Protein AF-A0A5E4GPK4-F1 (afdb_monomer)

Foldseek 3Di:
DVPDDPLDLVVLVVCVVVVHDPVQHFDPPDPDRDGDDDPPDDDLVRLLVVLVVLLPDDDDPPQDDNQVVQGDSVVSDGHDDDPSNVVCCCVPVVND

Organism: Prunus dulcis (NCBI:txid3755)

pLDDT: mean 84.12, std 9.74, range [55.88, 95.44]

Structure (mmCIF, N/CA/C/O backbone):
data_AF-A0A5E4GPK4-F1
#
_entry.id   AF-A0A5E4GPK4-F1
#
loop_
_atom_site.group_PDB
_atom_site.id
_atom_site.type_symbol
_atom_site.label_atom_id
_atom_site.label_alt_id
_atom_site.label_comp_id
_atom_site.label_asym_id
_atom_site.label_entity_id
_atom_site.label_seq_id
_atom_site.pdbx_PDB_ins_code
_atom_site.Cartn_x
_atom_site.Cartn_y
_atom_site.Cartn_z
_atom_site.occupancy
_atom_site.B_iso_or_equiv
_atom_site.auth_seq_id
_atom_site.auth_comp_id
_atom_site.auth_asym_id
_atom_site.auth_atom_id
_atom_site.pdbx_PDB_model_num
ATOM 1 N N . ILE A 1 1 ? 9.855 3.164 0.831 1.00 55.88 1 ILE A N 1
ATOM 2 C CA . ILE A 1 1 ? 10.877 4.189 1.147 1.00 55.88 1 ILE A CA 1
ATOM 3 C C . ILE A 1 1 ? 11.034 5.018 -0.108 1.00 55.88 1 ILE A C 1
ATOM 5 O O . ILE A 1 1 ? 11.237 4.433 -1.168 1.00 55.88 1 ILE A O 1
ATOM 9 N N . GLU A 1 2 ? 10.841 6.327 -0.007 1.00 60.88 2 GLU A N 1
ATOM 10 C CA . GLU A 1 2 ? 10.982 7.226 -1.152 1.00 60.88 2 GLU A CA 1
ATOM 11 C C . GLU A 1 2 ? 12.371 7.041 -1.784 1.00 60.88 2 GLU A C 1
ATOM 13 O O . GLU A 1 2 ? 13.368 6.889 -1.079 1.00 60.88 2 GLU A O 1
ATOM 18 N N . GLY A 1 3 ? 12.421 6.875 -3.106 1.00 71.50 3 GLY A N 1
ATOM 19 C CA . GLY A 1 3 ? 13.661 6.590 -3.836 1.00 71.50 3 GLY A CA 1
ATOM 20 C C . GLY A 1 3 ? 14.188 5.144 -3.781 1.00 71.50 3 GLY A C 1
ATOM 21 O O . GLY A 1 3 ? 15.047 4.801 -4.588 1.00 71.50 3 GLY A O 1
ATOM 22 N N . LYS A 1 4 ? 13.672 4.249 -2.921 1.00 76.81 4 LYS A N 1
ATOM 23 C CA . LYS A 1 4 ? 14.063 2.821 -2.923 1.00 76.81 4 LYS A CA 1
ATOM 24 C C . LYS A 1 4 ? 12.973 1.958 -3.552 1.00 76.81 4 LYS A C 1
ATOM 26 O O . LYS A 1 4 ? 12.033 1.538 -2.877 1.00 76.81 4 LYS A O 1
ATOM 31 N N . THR A 1 5 ? 13.139 1.654 -4.835 1.00 79.12 5 THR A N 1
ATOM 32 C CA . THR A 1 5 ? 12.312 0.689 -5.569 1.00 79.12 5 THR A CA 1
ATOM 33 C C . THR A 1 5 ? 13.177 -0.429 -6.148 1.00 79.12 5 THR A C 1
ATOM 35 O O . THR A 1 5 ? 14.284 -0.182 -6.622 1.00 79.12 5 THR A O 1
ATOM 38 N N . LYS A 1 6 ? 12.682 -1.671 -6.092 1.00 82.81 6 LYS A N 1
ATOM 39 C CA . LYS A 1 6 ? 13.283 -2.811 -6.806 1.00 82.81 6 LYS A CA 1
ATOM 40 C C . LYS A 1 6 ? 12.839 -2.872 -8.267 1.00 82.81 6 LYS A C 1
ATOM 42 O O . LYS A 1 6 ? 13.471 -3.555 -9.064 1.00 82.81 6 LYS A O 1
ATOM 47 N N . ASP A 1 7 ? 11.802 -2.119 -8.621 1.00 82.94 7 ASP A N 1
ATOM 48 C CA . ASP A 1 7 ? 11.383 -1.937 -10.001 1.00 82.94 7 ASP A CA 1
ATOM 49 C C . ASP A 1 7 ? 12.240 -0.844 -10.650 1.00 82.94 7 ASP A C 1
ATOM 51 O O . ASP A 1 7 ? 11.927 0.342 -10.561 1.00 8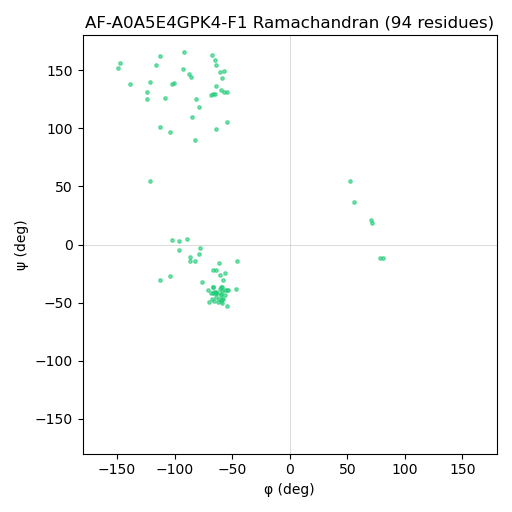2.94 7 ASP A O 1
ATOM 55 N N . THR A 1 8 ? 13.366 -1.232 -11.244 1.00 86.69 8 THR A N 1
ATOM 56 C CA . THR A 1 8 ? 14.304 -0.333 -11.939 1.00 86.69 8 THR A CA 1
ATOM 57 C C . THR A 1 8 ? 14.317 -0.630 -13.437 1.00 86.69 8 THR A C 1
ATOM 59 O O . THR A 1 8 ? 13.913 -1.711 -13.855 1.00 86.69 8 THR A O 1
ATOM 62 N N . ILE A 1 9 ? 14.819 0.300 -14.260 1.00 85.69 9 ILE A N 1
ATOM 63 C CA . ILE A 1 9 ? 14.957 0.074 -15.714 1.00 85.69 9 ILE A CA 1
ATOM 64 C C . ILE A 1 9 ? 15.802 -1.177 -15.990 1.00 85.69 9 ILE A C 1
ATOM 66 O O . ILE A 1 9 ? 15.412 -2.011 -16.797 1.00 85.69 9 ILE A O 1
ATOM 70 N N . LYS A 1 10 ? 16.918 -1.350 -15.267 1.00 88.56 10 LYS A N 1
ATOM 71 C CA . LYS A 1 10 ? 17.773 -2.542 -15.385 1.00 88.56 10 LYS A CA 1
ATOM 72 C C . LYS A 1 10 ? 17.000 -3.824 -15.070 1.00 88.56 10 LYS A C 1
ATOM 74 O O . LYS A 1 10 ? 17.008 -4.736 -15.881 1.00 88.56 10 LYS A O 1
ATOM 79 N N . ALA A 1 11 ? 16.239 -3.840 -13.972 1.00 89.69 11 ALA A N 1
ATOM 80 C CA . ALA A 1 11 ? 15.412 -4.993 -13.614 1.00 89.69 11 ALA A CA 1
ATOM 81 C C . ALA A 1 11 ? 14.366 -5.334 -14.695 1.00 89.69 11 ALA A C 1
ATOM 83 O O . ALA A 1 11 ? 14.100 -6.505 -14.942 1.00 89.69 11 ALA A O 1
ATOM 84 N N . ARG A 1 12 ? 13.788 -4.328 -15.365 1.00 88.00 12 ARG A N 1
ATOM 85 C CA . ARG A 1 12 ? 12.835 -4.522 -16.472 1.00 88.00 12 ARG A CA 1
ATOM 86 C C . ARG A 1 12 ? 13.510 -5.120 -17.715 1.00 88.00 12 ARG A C 1
ATOM 88 O O . ARG A 1 12 ? 12.947 -6.024 -18.324 1.00 88.00 12 ARG A O 1
ATOM 95 N N . LEU A 1 13 ? 14.717 -4.660 -18.053 1.00 89.19 13 LEU A N 1
ATOM 96 C CA . LEU A 1 13 ? 15.526 -5.222 -19.143 1.00 89.19 13 LEU A CA 1
ATOM 97 C C . LEU A 1 13 ? 15.989 -6.653 -18.838 1.00 89.19 13 LEU A C 1
ATOM 99 O O . LEU A 1 13 ? 16.010 -7.490 -19.735 1.00 89.19 13 LEU A O 1
ATOM 103 N N . ASP A 1 14 ? 16.306 -6.956 -17.579 1.00 92.50 14 ASP A N 1
ATOM 104 C CA . ASP A 1 14 ? 16.647 -8.317 -17.159 1.00 92.50 14 ASP A CA 1
ATOM 105 C C . ASP A 1 14 ? 15.447 -9.266 -17.319 1.00 92.50 14 ASP A C 1
ATOM 107 O O . ASP A 1 14 ? 15.612 -10.365 -17.842 1.00 92.50 14 ASP A O 1
ATOM 111 N N . LEU A 1 15 ? 14.227 -8.836 -16.958 1.00 91.44 15 LEU A N 1
ATOM 112 C CA . LEU A 1 15 ? 13.000 -9.618 -17.197 1.00 91.44 15 LEU A CA 1
ATOM 113 C C . LEU A 1 15 ? 12.782 -9.916 -18.688 1.00 91.44 15 LEU A C 1
ATOM 115 O O . LEU A 1 15 ? 12.379 -11.027 -19.036 1.00 91.44 15 LEU A O 1
ATOM 119 N N . GLU A 1 16 ? 13.066 -8.942 -19.557 1.00 91.50 16 GLU A N 1
ATOM 120 C CA . GLU A 1 16 ? 13.002 -9.104 -21.013 1.00 91.50 16 GLU A CA 1
ATOM 121 C C . GLU A 1 16 ? 14.062 -10.089 -21.516 1.00 91.50 16 GLU A C 1
ATOM 123 O O . GLU A 1 16 ? 13.730 -11.054 -22.202 1.00 91.50 16 GLU A O 1
ATOM 128 N N . ARG A 1 17 ? 15.321 -9.921 -21.093 1.00 93.56 17 ARG A N 1
ATOM 129 C CA . ARG A 1 17 ? 16.430 -10.824 -21.435 1.00 93.56 17 ARG A CA 1
ATOM 130 C C . ARG A 1 17 ? 16.169 -12.263 -20.987 1.00 93.56 17 ARG A C 1
ATOM 132 O O . ARG A 1 17 ? 16.558 -13.199 -21.677 1.00 93.56 17 ARG A O 1
ATOM 139 N N . MET A 1 18 ? 15.530 -12.438 -19.834 1.00 95.44 18 MET A N 1
ATOM 140 C CA . MET A 1 18 ? 15.155 -13.745 -19.295 1.00 95.44 18 MET A CA 1
ATOM 141 C C . MET A 1 18 ? 13.900 -14.338 -19.956 1.00 95.44 18 MET A C 1
ATOM 143 O O . MET A 1 18 ? 13.565 -15.485 -19.678 1.00 95.44 18 MET A O 1
ATOM 147 N N . GLY A 1 19 ? 13.18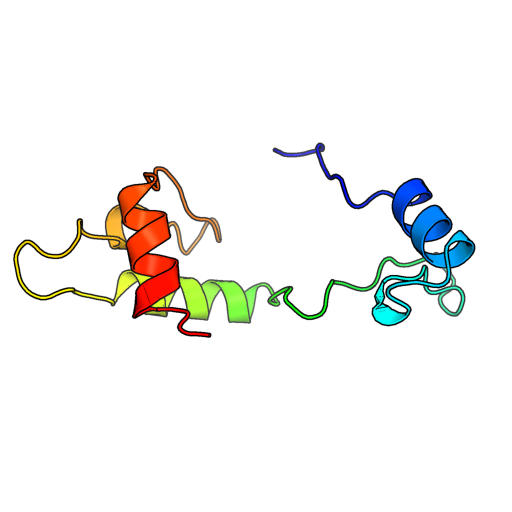2 -13.586 -20.796 1.00 92.75 19 GLY A N 1
ATOM 148 C CA . GLY A 1 19 ? 11.981 -14.072 -21.477 1.00 92.75 19 GLY A CA 1
ATOM 149 C C . GLY A 1 19 ? 10.760 -14.256 -20.565 1.00 92.75 19 GLY A C 1
ATOM 150 O O . GLY A 1 19 ? 9.819 -14.955 -20.939 1.00 92.75 19 GLY A O 1
ATOM 151 N N . ILE A 1 20 ? 10.739 -13.644 -19.375 1.00 92.31 20 ILE A N 1
ATOM 152 C CA . ILE A 1 20 ? 9.685 -13.842 -18.365 1.00 92.31 20 ILE A CA 1
ATOM 153 C C . ILE A 1 20 ? 8.894 -12.559 -18.096 1.00 92.31 20 ILE A C 1
ATOM 155 O O . ILE A 1 20 ? 9.400 -11.451 -18.242 1.00 92.31 20 ILE A O 1
ATOM 159 N N . ARG A 1 21 ? 7.639 -12.707 -17.644 1.00 86.31 21 ARG A N 1
ATOM 160 C CA . ARG A 1 21 ? 6.758 -11.595 -17.225 1.00 86.31 21 ARG A CA 1
ATOM 161 C C . ARG A 1 21 ? 6.630 -10.488 -18.286 1.00 86.31 21 ARG A C 1
ATOM 163 O O . ARG A 1 21 ? 6.827 -9.320 -17.974 1.00 86.31 21 ARG A O 1
ATOM 170 N N . ARG A 1 22 ? 6.236 -10.858 -19.513 1.00 86.56 22 ARG A N 1
ATOM 171 C CA . ARG A 1 22 ? 6.077 -9.943 -20.669 1.00 86.56 22 ARG A CA 1
ATOM 172 C C . ARG A 1 22 ? 5.316 -8.652 -20.366 1.00 86.56 22 ARG A C 1
ATOM 174 O O . ARG A 1 22 ? 5.712 -7.588 -20.815 1.00 86.56 22 ARG A O 1
ATOM 181 N N . VAL A 1 23 ? 4.274 -8.737 -19.538 1.00 83.75 23 VAL A N 1
ATOM 182 C CA . VAL A 1 23 ? 3.467 -7.583 -19.094 1.00 83.75 23 VAL A CA 1
ATOM 183 C C . VAL A 1 23 ? 4.258 -6.531 -18.308 1.00 83.75 23 VAL A C 1
ATOM 185 O O . VAL A 1 23 ? 3.776 -5.425 -18.105 1.00 83.75 23 VAL A O 1
ATOM 188 N N . LEU A 1 24 ? 5.450 -6.878 -17.819 1.00 85.00 24 LEU A N 1
ATOM 189 C CA . LEU A 1 24 ? 6.343 -5.972 -17.112 1.00 85.00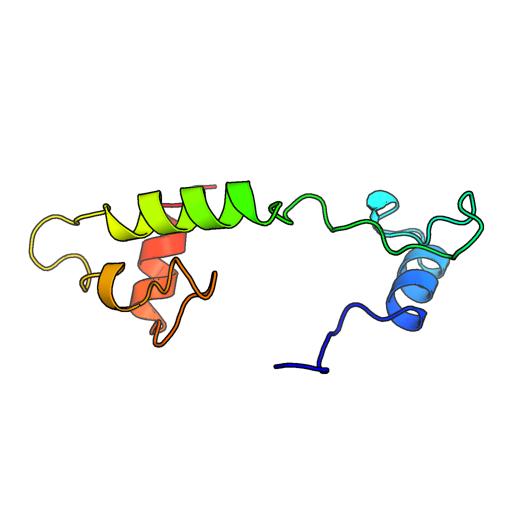 24 LEU A CA 1
ATOM 190 C C . LEU A 1 24 ? 7.492 -5.478 -17.991 1.00 85.00 24 LEU A C 1
ATOM 192 O O . LEU A 1 24 ? 8.353 -4.788 -17.468 1.00 85.00 24 LEU A O 1
ATOM 196 N N . TRP A 1 25 ? 7.570 -5.799 -19.277 1.00 86.81 25 TRP A N 1
ATOM 197 C CA . TRP A 1 25 ? 8.666 -5.301 -20.111 1.00 86.81 25 TRP A CA 1
ATOM 198 C C . TRP A 1 25 ? 8.583 -3.781 -20.309 1.00 86.81 25 TRP A C 1
ATOM 200 O O . TRP A 1 25 ? 7.571 -3.146 -20.007 1.00 86.81 25 TRP A O 1
ATOM 210 N N . MET A 1 26 ? 9.691 -3.171 -20.736 1.00 80.50 26 MET A N 1
ATOM 211 C CA . MET A 1 26 ? 9.707 -1.740 -21.048 1.00 80.50 26 MET A CA 1
ATOM 212 C C . MET A 1 26 ? 8.869 -1.484 -22.300 1.00 80.50 26 MET A C 1
ATOM 214 O O . MET A 1 26 ? 9.107 -2.108 -23.333 1.00 80.50 26 MET A O 1
ATOM 218 N N . ASN A 1 27 ? 7.940 -0.534 -22.223 1.00 76.19 27 ASN A N 1
ATOM 219 C CA . ASN A 1 27 ? 7.183 -0.110 -23.388 1.00 76.19 27 ASN A CA 1
ATOM 220 C C . ASN A 1 27 ? 8.049 0.840 -24.234 1.00 76.19 27 ASN A C 1
ATOM 222 O O . ASN A 1 27 ? 8.504 1.879 -23.739 1.00 76.19 27 ASN A O 1
ATOM 226 N N . ARG A 1 28 ? 8.328 0.439 -25.480 1.00 72.62 28 ARG A N 1
ATOM 227 C CA . ARG A 1 28 ? 9.175 1.176 -26.435 1.00 72.62 28 ARG A CA 1
ATOM 228 C C . ARG A 1 28 ? 8.362 2.043 -27.403 1.00 72.62 28 ARG A C 1
ATOM 230 O O . ARG A 1 28 ? 8.965 2.802 -28.150 1.00 72.62 28 ARG A O 1
ATOM 237 N N . ASP A 1 29 ? 7.032 1.964 -27.349 1.00 66.06 29 ASP A N 1
ATOM 238 C CA . ASP A 1 29 ? 6.127 2.615 -28.306 1.00 66.06 29 ASP A CA 1
ATOM 239 C C . ASP A 1 29 ? 5.777 4.061 -27.922 1.00 66.06 29 ASP A C 1
ATOM 241 O O . ASP A 1 29 ? 5.206 4.799 -28.720 1.00 66.06 29 ASP A O 1
ATOM 245 N N . SER A 1 30 ? 6.117 4.503 -26.707 1.00 58.47 30 SER A N 1
ATOM 246 C CA . SER A 1 30 ? 5.963 5.901 -26.301 1.00 58.47 30 SER A CA 1
ATOM 247 C C . SER A 1 30 ? 7.295 6.644 -26.379 1.00 58.47 30 SER A C 1
ATOM 249 O O . SER A 1 30 ? 8.298 6.136 -25.882 1.00 58.47 30 SER A O 1
ATOM 251 N N . ASP A 1 31 ? 7.279 7.893 -26.868 1.00 57.72 31 ASP A N 1
ATOM 252 C CA . ASP A 1 31 ? 8.418 8.844 -26.953 1.00 57.72 31 ASP A CA 1
ATOM 253 C C . ASP A 1 31 ? 9.276 8.963 -25.676 1.00 57.72 31 ASP A C 1
ATOM 255 O O . ASP A 1 31 ? 10.378 9.511 -25.671 1.00 57.72 31 ASP A O 1
ATOM 259 N N . LYS A 1 32 ? 8.769 8.454 -24.554 1.00 58.06 32 LYS A N 1
ATOM 260 C CA . LYS A 1 32 ? 9.524 8.198 -23.333 1.00 58.06 32 LYS A CA 1
ATOM 261 C C . LYS A 1 32 ? 9.349 6.731 -22.983 1.00 58.06 32 LYS A C 1
ATOM 263 O O . LYS A 1 32 ? 8.215 6.300 -22.805 1.00 58.06 32 LYS A O 1
ATOM 268 N N . ALA A 1 33 ? 10.444 5.994 -22.811 1.00 59.34 33 ALA A N 1
ATOM 269 C CA . ALA A 1 33 ? 10.403 4.621 -22.320 1.00 59.34 33 ALA A CA 1
ATOM 270 C C . ALA A 1 33 ? 9.643 4.581 -20.980 1.00 59.34 33 ALA A C 1
ATOM 272 O O . ALA A 1 33 ? 10.132 5.063 -19.950 1.00 59.34 33 ALA A O 1
ATOM 273 N N . ARG A 1 34 ? 8.405 4.079 -21.000 1.00 63.59 34 ARG A N 1
ATOM 274 C CA . ARG A 1 34 ? 7.508 4.080 -19.841 1.00 63.59 34 ARG A CA 1
ATOM 275 C C . ARG A 1 34 ? 7.475 2.694 -19.216 1.00 63.59 34 ARG A C 1
ATOM 277 O O . ARG A 1 34 ? 7.456 1.670 -19.893 1.00 63.59 34 ARG A O 1
ATOM 284 N N . ARG A 1 35 ? 7.510 2.682 -17.882 1.00 68.62 35 ARG A N 1
ATOM 285 C CA . ARG A 1 35 ? 7.264 1.482 -17.086 1.00 68.62 35 ARG A CA 1
ATOM 286 C 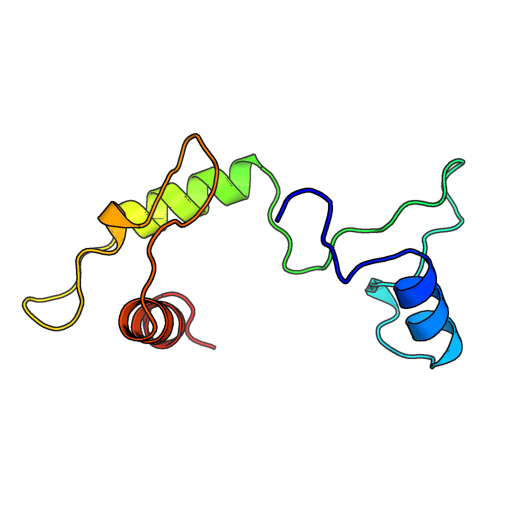C . ARG A 1 35 ? 5.765 1.370 -16.905 1.00 68.62 35 ARG A C 1
ATOM 288 O O . ARG A 1 35 ? 5.193 2.170 -16.164 1.00 68.62 35 ARG A O 1
ATOM 295 N N . ASP A 1 36 ? 5.162 0.385 -17.551 1.00 70.75 36 ASP A N 1
ATOM 296 C CA . ASP A 1 36 ? 3.770 0.074 -17.278 1.00 70.75 36 ASP A CA 1
ATOM 297 C C . ASP A 1 36 ? 3.642 -0.408 -15.830 1.00 70.75 36 ASP A C 1
ATOM 299 O O . ASP A 1 36 ? 4.494 -1.144 -15.296 1.00 70.75 36 ASP A O 1
ATOM 303 N N . LEU A 1 37 ? 2.605 0.100 -15.165 1.00 71.19 37 LEU A N 1
ATOM 304 C CA . LEU A 1 37 ? 2.272 -0.293 -13.806 1.00 71.19 37 LEU A CA 1
ATOM 305 C C . LEU A 1 37 ? 2.017 -1.801 -13.777 1.00 71.19 37 LEU A C 1
ATOM 307 O O . LEU A 1 37 ? 1.451 -2.369 -14.709 1.00 71.19 37 LEU A O 1
ATOM 311 N N . ALA A 1 38 ? 2.433 -2.459 -12.696 1.00 74.44 38 ALA A N 1
ATOM 312 C CA . ALA A 1 38 ? 2.113 -3.869 -12.526 1.00 74.44 38 ALA A CA 1
ATOM 313 C C . ALA A 1 38 ? 0.588 -4.050 -12.485 1.00 74.44 38 ALA A C 1
ATOM 315 O O . ALA A 1 38 ? -0.106 -3.183 -11.959 1.00 74.44 38 ALA A O 1
ATOM 316 N N . PHE A 1 39 ? 0.078 -5.185 -12.964 1.00 75.31 39 PHE A N 1
ATOM 317 C CA . PHE A 1 39 ? -1.366 -5.463 -13.038 1.00 75.31 39 PHE A CA 1
ATOM 31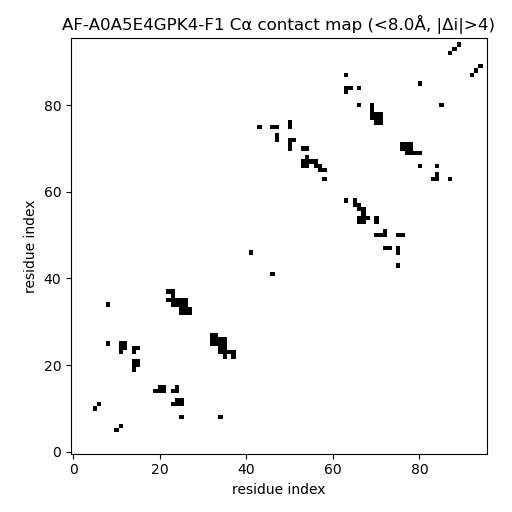8 C C . PHE A 1 39 ? -2.103 -5.353 -11.689 1.00 75.31 39 PHE A C 1
ATOM 320 O O . PHE A 1 39 ? -3.297 -5.091 -11.659 1.00 75.31 39 PHE A O 1
ATOM 327 N N . PHE A 1 40 ? -1.394 -5.521 -10.569 1.00 78.81 40 PHE A N 1
ATOM 328 C CA . PHE A 1 40 ? -1.919 -5.365 -9.207 1.00 78.81 40 PHE A CA 1
ATOM 329 C C . PHE A 1 40 ? -1.805 -3.927 -8.659 1.00 78.81 40 PHE A C 1
ATOM 331 O O . PHE A 1 40 ? -2.072 -3.679 -7.484 1.00 78.81 40 PHE A O 1
ATOM 338 N N . SER A 1 41 ? -1.357 -2.968 -9.472 1.00 83.38 41 SER A N 1
ATOM 339 C CA . SER A 1 41 ? -1.235 -1.566 -9.068 1.00 83.38 41 SER A CA 1
ATOM 340 C C . SER A 1 41 ? -2.588 -0.873 -9.173 1.00 83.38 41 SER A C 1
ATOM 342 O O . SER A 1 41 ? -3.197 -0.839 -10.237 1.00 83.38 41 SER A O 1
ATOM 344 N N . MET A 1 42 ? -3.030 -0.263 -8.079 1.00 86.94 42 MET A N 1
ATOM 345 C CA . MET A 1 42 ? -4.263 0.524 -8.046 1.00 86.94 42 MET A CA 1
ATOM 346 C C . MET A 1 42 ? -4.010 1.964 -8.496 1.00 86.94 42 MET A C 1
ATOM 348 O O . MET A 1 42 ? -2.978 2.557 -8.157 1.00 86.94 42 MET A O 1
ATOM 352 N N . LYS A 1 43 ? -4.977 2.564 -9.202 1.00 88.25 43 LYS A N 1
ATOM 353 C CA . LYS A 1 43 ? -4.968 4.011 -9.455 1.00 88.25 43 LYS A CA 1
ATOM 354 C C . LYS A 1 43 ? -5.132 4.767 -8.129 1.00 88.25 43 LYS A C 1
ATOM 356 O O . LYS A 1 43 ? -5.651 4.205 -7.165 1.00 88.25 43 LYS A O 1
ATOM 361 N N . PRO A 1 44 ? -4.738 6.050 -8.050 1.00 88.31 44 PRO A N 1
ATOM 362 C CA . PRO A 1 44 ? -4.848 6.820 -6.810 1.00 88.31 44 PRO A CA 1
ATOM 363 C C . PRO A 1 44 ? -6.259 6.839 -6.202 1.00 88.31 44 PRO A C 1
ATOM 365 O O . PRO A 1 44 ? -6.389 6.723 -4.986 1.00 88.31 44 PRO A O 1
ATOM 368 N N . ASN A 1 45 ? -7.304 6.935 -7.032 1.00 90.50 45 ASN A N 1
ATOM 369 C CA . ASN A 1 45 ? -8.693 6.908 -6.563 1.00 90.50 45 ASN A CA 1
ATOM 370 C C . ASN A 1 45 ? -9.096 5.516 -6.064 1.00 90.50 45 ASN A C 1
ATOM 372 O O . ASN A 1 45 ? -9.553 5.403 -4.931 1.00 90.50 45 ASN A O 1
ATOM 376 N N . ASP A 1 46 ? -8.832 4.465 -6.844 1.00 91.12 46 ASP A N 1
ATOM 377 C CA . ASP A 1 46 ? -9.110 3.074 -6.450 1.00 91.12 46 ASP A CA 1
ATOM 378 C C . ASP A 1 46 ? -8.413 2.725 -5.129 1.00 91.12 46 ASP A C 1
ATOM 380 O O . ASP A 1 46 ? -8.988 2.091 -4.249 1.00 91.12 46 ASP A O 1
ATOM 384 N N . LYS A 1 47 ? -7.184 3.220 -4.945 1.00 91.56 47 LYS A N 1
ATOM 385 C CA . LYS A 1 47 ? -6.424 3.062 -3.706 1.00 91.56 47 LYS A CA 1
ATOM 386 C C . LYS A 1 47 ? -7.106 3.744 -2.519 1.00 91.56 47 LYS A C 1
ATOM 388 O O . LYS A 1 47 ? -7.123 3.175 -1.431 1.00 91.56 47 LYS A O 1
ATOM 393 N N . LYS A 1 48 ? -7.648 4.954 -2.694 1.00 92.69 48 LYS A N 1
ATOM 394 C CA . LYS A 1 48 ? -8.389 5.651 -1.629 1.00 92.69 48 LYS A CA 1
ATOM 395 C C . LYS A 1 48 ? -9.655 4.891 -1.252 1.00 92.69 48 LYS A C 1
ATOM 397 O O . LYS A 1 48 ? -9.891 4.694 -0.066 1.00 92.69 48 LYS A O 1
ATOM 402 N N . GLU A 1 49 ? -10.422 4.433 -2.236 1.00 93.81 49 GLU A N 1
ATOM 403 C CA . GLU A 1 49 ? -11.640 3.652 -1.990 1.00 93.81 49 GLU A CA 1
ATOM 404 C C . GLU A 1 49 ? -11.330 2.319 -1.305 1.00 93.81 49 GLU A C 1
ATOM 406 O O . GLU A 1 49 ? -11.975 1.962 -0.320 1.00 93.81 49 GLU A O 1
ATOM 411 N N . PHE A 1 50 ? -10.261 1.639 -1.723 1.00 92.56 50 PHE A N 1
ATOM 412 C CA . PHE A 1 50 ? -9.779 0.439 -1.047 1.00 92.56 50 PHE A CA 1
ATOM 413 C C . PHE A 1 50 ? -9.430 0.704 0.423 1.00 92.56 50 PHE A C 1
ATOM 415 O O . PHE A 1 50 ? -9.854 -0.035 1.308 1.00 92.56 50 PHE A O 1
ATOM 422 N N . LEU A 1 51 ? -8.697 1.780 0.718 1.00 93.44 51 LEU A N 1
ATOM 423 C CA . LEU A 1 51 ? -8.347 2.125 2.097 1.00 93.44 51 LEU A CA 1
ATOM 424 C C . LEU A 1 51 ? -9.572 2.522 2.929 1.00 93.44 51 LEU A C 1
ATOM 426 O O . LEU A 1 51 ? -9.645 2.139 4.096 1.00 93.44 51 LEU A O 1
ATOM 430 N N . LYS A 1 52 ? -10.556 3.221 2.348 1.00 94.25 52 LYS A N 1
ATOM 431 C CA . LYS A 1 52 ? -11.838 3.497 3.017 1.00 94.25 52 LYS A CA 1
ATOM 432 C C . LYS A 1 52 ? -12.557 2.201 3.376 1.00 94.25 52 LYS A C 1
ATOM 434 O O . LYS A 1 52 ? -12.938 2.033 4.533 1.00 94.25 52 LYS A O 1
ATOM 439 N N . PHE A 1 53 ? -12.668 1.268 2.430 1.00 93.44 53 PHE A N 1
ATOM 440 C CA . PHE A 1 53 ? -13.238 -0.053 2.683 1.00 93.44 53 PHE A CA 1
ATOM 441 C C . PHE A 1 53 ? -12.521 -0.745 3.847 1.00 93.44 53 PHE A C 1
ATOM 443 O O . PHE A 1 53 ? -13.163 -1.097 4.832 1.00 93.44 53 PHE A O 1
ATOM 450 N N . VAL A 1 54 ? -11.190 -0.842 3.803 1.00 91.81 54 VAL A N 1
ATOM 451 C CA . VAL A 1 54 ? -10.411 -1.488 4.870 1.00 91.81 54 VAL A CA 1
ATOM 452 C C . VAL A 1 54 ? -10.602 -0.794 6.221 1.00 91.81 54 VAL A C 1
ATOM 454 O O . VAL A 1 54 ? -10.717 -1.467 7.240 1.00 91.81 54 VAL A O 1
ATOM 457 N N . SER A 1 55 ? -10.687 0.539 6.249 1.00 91.38 55 SER A N 1
ATOM 458 C CA . SER A 1 55 ? -10.942 1.292 7.485 1.00 91.38 55 SER A CA 1
ATOM 459 C C . SER A 1 55 ? -12.335 1.050 8.080 1.00 91.38 55 SER A C 1
ATOM 461 O O . SER A 1 55 ? -12.535 1.252 9.274 1.00 91.38 55 SER A O 1
ATOM 463 N N . SER A 1 56 ? -13.291 0.601 7.262 1.00 91.56 56 SER A N 1
ATOM 464 C CA . SER A 1 56 ? -14.654 0.282 7.695 1.00 91.56 56 SER A CA 1
ATOM 465 C C . SER A 1 56 ? -14.810 -1.149 8.223 1.00 91.56 56 SER A C 1
ATOM 467 O O . SER A 1 56 ? -15.806 -1.456 8.879 1.00 91.56 56 SER A O 1
ATOM 469 N N . VAL A 1 57 ? -13.825 -2.021 7.973 1.00 89.88 57 VAL A N 1
ATOM 470 C CA . VAL A 1 57 ? -13.848 -3.418 8.417 1.00 89.88 57 VAL A CA 1
ATOM 471 C C . VAL A 1 57 ? -13.779 -3.493 9.939 1.00 89.88 57 VAL A C 1
ATOM 473 O O . VAL A 1 57 ? -12.876 -2.945 10.573 1.00 89.88 57 VAL A O 1
ATOM 476 N N . LYS A 1 58 ? -14.702 -4.262 10.522 1.00 87.25 58 LYS A N 1
ATOM 477 C CA . 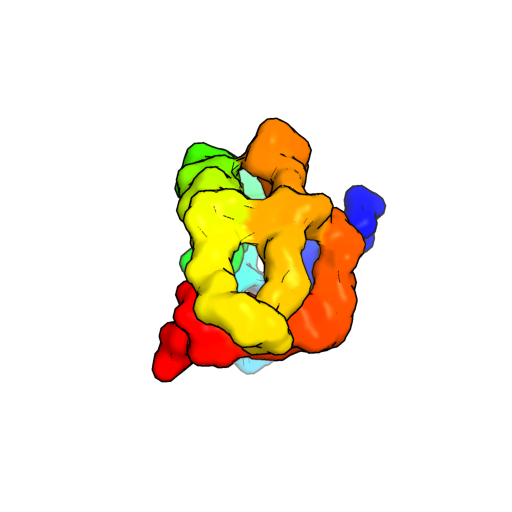LYS A 1 58 ? -14.693 -4.648 11.934 1.00 87.25 58 LYS A CA 1
ATOM 478 C C . LYS A 1 58 ? -14.740 -6.167 12.035 1.00 87.25 58 LYS A C 1
ATOM 480 O O . LYS A 1 58 ? -15.572 -6.799 11.389 1.00 87.25 58 LYS A O 1
ATOM 485 N N . PHE A 1 59 ? -13.853 -6.740 12.840 1.00 84.81 59 PHE A N 1
ATOM 486 C CA . PHE A 1 59 ? -13.860 -8.172 13.129 1.00 84.81 59 PHE A CA 1
ATOM 487 C C . PHE A 1 59 ? -14.676 -8.466 14.397 1.00 84.81 59 PHE A C 1
ATOM 489 O O . PHE A 1 59 ? -14.737 -7.603 15.275 1.00 84.81 59 PHE A O 1
ATOM 496 N N . PRO A 1 60 ? -15.284 -9.664 14.509 1.00 83.56 60 PRO A N 1
ATOM 497 C CA . PRO A 1 60 ? -15.880 -10.137 15.756 1.00 83.56 60 PRO A CA 1
ATOM 498 C C . PRO A 1 60 ? -14.853 -10.155 16.895 1.00 83.56 60 PRO A C 1
ATOM 500 O O . PRO A 1 60 ? -13.654 -10.337 16.656 1.00 83.56 60 PRO A O 1
ATOM 503 N N . ASP A 1 61 ? -15.332 -9.939 18.119 1.00 77.38 61 ASP A N 1
ATOM 504 C CA . ASP A 1 61 ? -14.499 -9.511 19.243 1.00 77.38 61 ASP A CA 1
ATOM 505 C C . ASP A 1 61 ? -13.329 -10.469 19.543 1.00 77.38 61 ASP A C 1
ATOM 507 O O . ASP A 1 61 ? -13.491 -11.688 19.604 1.00 77.38 61 ASP A O 1
ATOM 511 N N . GLY A 1 62 ? -12.128 -9.899 19.693 1.00 75.19 62 GLY A N 1
ATOM 512 C CA . GLY A 1 62 ? -10.878 -10.612 19.992 1.00 75.19 62 GLY A CA 1
ATOM 513 C C . GLY A 1 62 ? -10.155 -11.276 18.810 1.00 75.19 62 GLY A C 1
ATOM 514 O O . GLY A 1 62 ? -8.995 -11.653 18.963 1.00 75.19 62 GLY A O 1
ATOM 515 N N . TYR A 1 63 ? -10.773 -11.390 17.626 1.00 83.69 63 TYR A N 1
ATOM 516 C CA . TYR A 1 63 ? -10.139 -12.068 16.484 1.00 83.69 63 TYR A CA 1
ATOM 517 C C . TYR A 1 63 ? -8.967 -11.276 15.884 1.00 83.69 63 TYR A C 1
ATOM 519 O O . TYR A 1 63 ? -7.950 -11.846 15.490 1.00 83.69 63 TYR A O 1
ATOM 527 N N . ALA A 1 64 ? -9.106 -9.952 15.794 1.00 85.00 64 ALA A N 1
ATOM 528 C CA . ALA A 1 64 ? -8.076 -9.088 15.239 1.00 85.00 64 ALA A CA 1
ATOM 529 C C . ALA A 1 64 ? -8.082 -7.701 15.874 1.00 85.00 64 ALA A C 1
ATOM 531 O O . ALA A 1 64 ? -9.116 -7.197 16.311 1.00 85.00 64 ALA A O 1
ATOM 532 N N . SER A 1 65 ? -6.909 -7.067 15.886 1.00 84.12 65 SER A N 1
ATOM 533 C CA . SER A 1 65 ? -6.795 -5.659 16.259 1.00 84.12 65 SER A CA 1
ATOM 534 C C . SER A 1 65 ? -7.541 -4.776 15.255 1.00 84.12 65 SER A C 1
ATOM 536 O O . SER A 1 65 ? -7.718 -5.135 14.091 1.00 84.12 65 SER A O 1
ATOM 538 N N . ASN A 1 66 ? -7.968 -3.592 15.698 1.00 87.00 66 ASN A N 1
ATOM 539 C CA . ASN A 1 66 ? -8.661 -2.637 14.838 1.00 87.00 66 ASN A CA 1
ATOM 540 C C . ASN A 1 66 ? -7.740 -2.132 13.705 1.00 87.00 66 ASN A C 1
ATOM 542 O O . ASN A 1 66 ? -6.950 -1.205 13.912 1.00 87.00 66 ASN A O 1
ATOM 546 N N . ILE A 1 67 ? -7.885 -2.715 12.507 1.00 87.19 67 ILE A N 1
ATOM 547 C CA . ILE A 1 67 ? -7.093 -2.396 11.307 1.00 87.19 67 ILE A CA 1
ATOM 548 C C . ILE A 1 67 ? -7.262 -0.932 10.881 1.00 87.19 67 ILE A C 1
ATOM 550 O O . ILE A 1 67 ? -6.329 -0.357 10.320 1.00 87.19 67 ILE A O 1
ATOM 554 N N . ALA A 1 68 ? -8.386 -0.282 11.205 1.00 88.81 68 ALA A N 1
ATOM 555 C CA . ALA A 1 68 ? -8.610 1.124 10.870 1.00 88.81 68 ALA A CA 1
ATOM 556 C C . ALA A 1 68 ? -7.524 2.047 11.449 1.00 88.81 68 ALA A C 1
ATOM 558 O O . ALA A 1 68 ? -7.156 3.038 10.824 1.00 88.81 68 ALA A O 1
ATOM 559 N N . ARG A 1 69 ? -6.933 1.686 12.600 1.00 90.12 69 ARG A N 1
ATOM 560 C CA . ARG A 1 69 ? -5.813 2.431 13.206 1.00 90.12 69 ARG A CA 1
ATOM 561 C C . ARG A 1 69 ? -4.550 2.423 12.344 1.00 90.12 69 ARG A C 1
ATOM 563 O O . ARG A 1 69 ? -3.687 3.279 12.519 1.00 90.12 69 ARG A O 1
ATOM 570 N N . CYS A 1 70 ? -4.428 1.451 11.448 1.00 90.69 70 CYS A N 1
ATOM 571 C CA . CYS A 1 70 ? -3.279 1.278 10.574 1.00 90.69 70 CYS A CA 1
ATOM 572 C C . CYS A 1 70 ? -3.484 1.898 9.187 1.00 90.69 70 CYS A C 1
ATOM 574 O O . CYS A 1 70 ? -2.608 1.763 8.334 1.00 90.69 70 CYS A O 1
ATOM 576 N N . VAL A 1 71 ? -4.617 2.557 8.931 1.00 91.50 71 VAL A N 1
ATOM 577 C CA . VAL A 1 71 ? -4.973 3.104 7.619 1.00 91.50 71 VAL A CA 1
ATOM 578 C C . VAL A 1 71 ? -4.880 4.627 7.627 1.00 91.50 71 VAL A C 1
ATOM 580 O O . VAL A 1 71 ? -5.533 5.294 8.421 1.00 91.50 71 VAL A O 1
ATOM 583 N N . ASN A 1 72 ? -4.122 5.189 6.685 1.00 91.44 72 ASN A N 1
ATOM 584 C CA . ASN A 1 72 ? -4.161 6.609 6.356 1.00 91.44 72 ASN A CA 1
ATOM 585 C C . ASN A 1 72 ? -4.732 6.777 4.940 1.00 91.44 72 ASN A C 1
ATOM 587 O O . ASN A 1 72 ? -4.021 6.563 3.952 1.00 91.44 72 ASN A O 1
ATOM 591 N N . VAL A 1 73 ? -6.016 7.140 4.853 1.00 90.75 73 VAL A N 1
ATOM 592 C CA . VAL A 1 73 ? -6.742 7.305 3.582 1.00 90.75 73 VAL A CA 1
ATOM 593 C C . VAL A 1 73 ? -6.200 8.493 2.784 1.00 90.75 73 VAL A C 1
ATOM 595 O O . VAL A 1 73 ? -5.900 8.338 1.599 1.00 90.75 73 VAL A O 1
ATOM 598 N N . ASP A 1 74 ? -5.999 9.648 3.423 1.00 87.81 74 ASP A N 1
ATOM 599 C CA . ASP A 1 74 ? -5.524 10.869 2.754 1.00 87.81 74 ASP A CA 1
ATOM 600 C C . ASP A 1 74 ? -4.089 10.723 2.245 1.00 87.81 74 ASP A C 1
ATOM 602 O O . ASP A 1 74 ? -3.772 11.086 1.112 1.00 87.81 74 ASP A O 1
ATOM 606 N N . GLY A 1 75 ? -3.232 10.104 3.058 1.00 87.12 75 GLY A N 1
ATOM 607 C CA . GLY A 1 75 ? -1.862 9.744 2.703 1.00 87.12 75 GLY A CA 1
ATOM 608 C C . GLY A 1 75 ? -1.754 8.499 1.820 1.00 87.12 75 GLY A C 1
ATOM 609 O O . GLY A 1 75 ? -0.643 8.122 1.441 1.00 87.12 75 GLY A O 1
ATOM 610 N N . GLY A 1 76 ? -2.874 7.834 1.518 1.00 88.88 76 GLY A N 1
ATOM 611 C CA . GLY A 1 76 ? -2.939 6.675 0.637 1.00 88.88 76 GLY A CA 1
ATOM 612 C C . GLY A 1 76 ? -2.026 5.523 1.060 1.00 88.88 76 GLY A C 1
ATOM 613 O O . GLY A 1 76 ? -1.409 4.897 0.195 1.00 88.88 76 GLY A O 1
ATOM 614 N N . LYS A 1 77 ? -1.848 5.264 2.360 1.00 89.19 77 LYS A N 1
ATOM 615 C CA . LYS A 1 77 ? -0.884 4.267 2.853 1.00 89.19 77 LYS A CA 1
ATOM 616 C C . LYS A 1 77 ? -1.345 3.576 4.130 1.00 89.19 77 LYS A C 1
ATOM 618 O O . LYS A 1 77 ? -2.095 4.138 4.919 1.00 89.19 77 LYS A O 1
ATOM 623 N N . PHE A 1 78 ? -0.812 2.380 4.350 1.00 89.94 78 PHE A N 1
ATOM 624 C CA . PHE A 1 78 ? -0.860 1.720 5.647 1.00 89.94 78 PHE A CA 1
ATOM 625 C C . PHE A 1 78 ? 0.327 2.152 6.514 1.00 89.94 78 PHE A C 1
ATOM 627 O O . PHE A 1 78 ? 1.428 2.378 6.005 1.00 89.94 78 PHE A O 1
ATOM 634 N N . THR A 1 79 ? 0.120 2.235 7.823 1.00 89.88 79 THR A N 1
ATOM 635 C CA . THR A 1 79 ? 1.153 2.536 8.819 1.00 89.88 79 THR A CA 1
ATOM 636 C C . THR A 1 79 ? 0.972 1.661 10.050 1.00 89.88 79 THR A C 1
ATOM 638 O O . THR A 1 79 ? -0.145 1.494 10.521 1.00 89.88 79 THR A O 1
ATOM 641 N N . GLY A 1 80 ? 2.062 1.128 10.604 1.00 88.50 80 GLY A N 1
ATOM 642 C CA . GLY A 1 80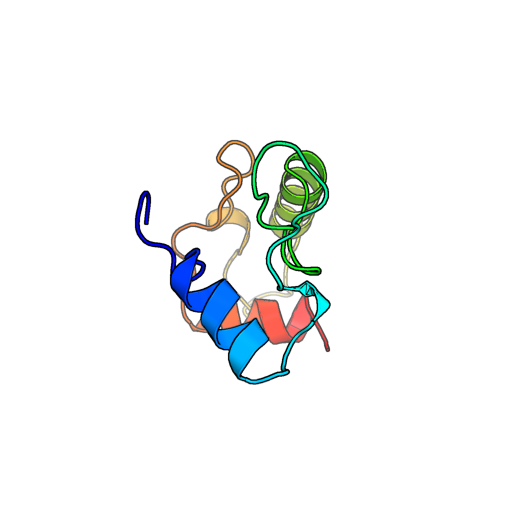 ? 2.012 0.410 11.883 1.00 88.50 80 GLY A CA 1
ATOM 643 C C . GLY A 1 80 ? 1.307 -0.951 11.852 1.00 88.50 80 GLY A C 1
ATOM 644 O O . GLY A 1 80 ? 0.888 -1.413 12.907 1.00 88.50 80 GLY A O 1
ATOM 645 N N . LEU A 1 81 ? 1.176 -1.587 10.681 1.00 89.19 81 LEU A N 1
ATOM 646 C CA . LEU A 1 81 ? 0.721 -2.978 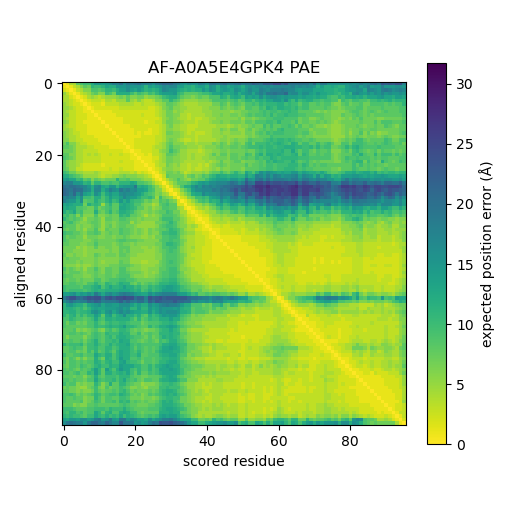10.587 1.00 89.19 81 LEU A CA 1
ATOM 647 C C . LEU A 1 81 ? 1.746 -3.909 11.242 1.00 89.19 81 LEU A C 1
ATOM 649 O O . LEU A 1 81 ? 2.935 -3.856 10.913 1.00 89.19 81 LEU A O 1
ATOM 653 N N . LYS A 1 82 ? 1.286 -4.782 12.138 1.00 90.25 82 LYS A N 1
ATOM 654 C CA . LYS A 1 82 ? 2.093 -5.876 12.687 1.00 90.25 82 LYS A CA 1
ATOM 655 C C . LYS A 1 82 ? 1.901 -7.141 11.856 1.00 90.25 82 LYS A C 1
ATOM 657 O O . LYS A 1 82 ? 0.945 -7.264 11.093 1.00 90.25 82 LYS A O 1
ATOM 662 N N . SER A 1 83 ? 2.781 -8.124 12.048 1.00 91.31 83 SER A N 1
ATOM 663 C CA . SER A 1 83 ? 2.706 -9.414 11.346 1.00 91.31 83 SER A CA 1
ATOM 664 C C . SER A 1 83 ? 1.337 -10.087 11.493 1.00 91.31 83 SER A C 1
ATOM 666 O O . SER A 1 83 ? 0.819 -10.628 10.521 1.00 91.31 83 SER A O 1
ATOM 668 N N . HIS A 1 84 ? 0.730 -9.995 12.681 1.00 89.94 84 HIS A N 1
ATOM 669 C CA . HIS A 1 84 ? -0.621 -10.496 12.940 1.00 89.94 84 HIS A CA 1
ATOM 670 C C . HIS A 1 84 ? -1.680 -9.803 12.067 1.00 89.94 84 HIS A C 1
ATOM 672 O O . HIS A 1 84 ? -2.492 -10.472 11.434 1.00 89.94 84 HIS A O 1
ATOM 678 N N . ASP A 1 85 ? -1.646 -8.471 11.980 1.00 88.00 85 ASP A N 1
ATOM 679 C CA . ASP A 1 85 ? -2.607 -7.697 11.187 1.00 88.00 85 ASP A CA 1
ATOM 680 C C . ASP A 1 85 ? -2.474 -8.027 9.700 1.00 88.00 85 ASP A C 1
ATOM 682 O O . ASP A 1 85 ? -3.475 -8.240 9.023 1.00 88.00 85 ASP A O 1
ATOM 686 N N . CYS A 1 86 ? -1.238 -8.150 9.203 1.00 89.38 86 CYS A N 1
ATOM 687 C CA . CYS A 1 86 ? -0.968 -8.586 7.834 1.00 89.38 86 CYS A CA 1
ATOM 688 C C . CYS A 1 86 ? -1.523 -9.991 7.563 1.00 89.38 86 CYS A C 1
ATOM 690 O O . CYS A 1 86 ? -2.100 -10.224 6.502 1.00 89.38 86 CYS A O 1
ATOM 692 N N . HIS A 1 87 ? -1.357 -10.923 8.507 1.00 89.62 87 HIS A N 1
ATOM 693 C CA . HIS A 1 87 ? -1.870 -12.285 8.376 1.00 89.62 87 HIS A CA 1
ATOM 694 C C . HIS A 1 87 ? -3.399 -12.304 8.282 1.00 89.62 87 HIS A C 1
ATOM 696 O O . HIS A 1 87 ? -3.944 -12.865 7.333 1.00 89.62 87 HIS A O 1
ATOM 702 N N . VAL A 1 88 ? -4.085 -11.615 9.199 1.00 89.31 88 VAL A N 1
ATOM 703 C CA . VAL A 1 88 ? -5.547 -11.477 9.161 1.00 89.31 88 VAL A CA 1
ATOM 704 C C . VAL A 1 88 ? -6.004 -10.805 7.867 1.00 89.31 88 VAL A C 1
ATOM 706 O O . VAL A 1 88 ? -6.958 -11.260 7.239 1.00 89.31 88 VAL A O 1
ATOM 709 N N . PHE A 1 89 ? -5.313 -9.747 7.441 1.00 88.50 89 PHE A N 1
ATOM 710 C CA . PHE A 1 89 ? -5.623 -9.016 6.217 1.00 88.50 89 PHE A CA 1
ATOM 711 C C . PHE A 1 89 ? -5.576 -9.923 4.982 1.00 88.50 89 PHE A C 1
ATOM 713 O O . PHE A 1 89 ? -6.538 -9.977 4.219 1.00 88.50 89 PHE A O 1
ATOM 720 N N . MET A 1 90 ? -4.493 -10.686 4.814 1.00 89.81 90 MET A N 1
ATOM 721 C CA . MET A 1 90 ? -4.350 -11.622 3.695 1.00 89.81 90 MET A CA 1
ATOM 722 C C . MET A 1 90 ? -5.363 -12.767 3.770 1.00 89.81 90 MET A C 1
ATOM 724 O O . MET A 1 90 ? -5.947 -13.125 2.759 1.00 89.81 90 MET A O 1
ATOM 728 N N . GLN A 1 91 ? -5.616 -13.326 4.955 1.00 90.31 91 GLN A N 1
ATOM 729 C CA . GLN A 1 91 ? -6.499 -14.487 5.084 1.00 90.31 91 GLN A CA 1
ATOM 730 C C . GLN A 1 91 ? -7.989 -14.134 4.961 1.00 90.31 91 GLN A C 1
ATOM 732 O O . GLN A 1 91 ? -8.778 -14.962 4.512 1.00 90.31 91 GLN A O 1
ATOM 737 N N . ARG A 1 92 ? -8.400 -12.941 5.409 1.00 89.00 92 ARG A N 1
ATOM 738 C CA . ARG A 1 92 ? -9.824 -12.582 5.539 1.00 89.00 92 ARG A CA 1
ATOM 739 C C . ARG A 1 92 ? -10.299 -11.500 4.587 1.00 89.00 92 ARG A C 1
ATOM 741 O O . ARG A 1 92 ? -11.473 -11.513 4.239 1.00 89.00 92 ARG A O 1
ATOM 748 N N . LEU A 1 93 ? -9.434 -10.562 4.202 1.00 87.62 93 LEU A N 1
ATOM 749 C CA . LEU A 1 93 ? -9.821 -9.428 3.354 1.00 87.62 93 LEU A CA 1
ATOM 750 C C . LEU A 1 93 ? -9.355 -9.574 1.913 1.00 87.62 93 LEU A C 1
ATOM 752 O O . LEU A 1 93 ? -10.009 -9.047 1.019 1.00 87.62 93 LEU A O 1
ATOM 756 N N . LEU A 1 94 ? -8.266 -10.305 1.686 1.00 86.81 94 LEU A N 1
ATOM 757 C CA . LEU A 1 94 ? -7.782 -10.662 0.355 1.00 86.81 94 LEU A CA 1
ATOM 758 C C . LEU A 1 94 ? -7.697 -12.188 0.189 1.00 86.81 94 LEU A C 1
ATOM 760 O O . LEU A 1 94 ? -6.612 -12.690 -0.114 1.00 86.81 94 LEU A O 1
ATOM 764 N N . PRO A 1 95 ? -8.796 -12.936 0.423 1.00 73.62 95 PRO A N 1
ATOM 765 C CA . PRO A 1 95 ? -8.776 -14.374 0.206 1.00 73.62 95 PRO A CA 1
ATOM 766 C C . PRO A 1 95 ? -8.432 -14.664 -1.262 1.00 73.62 95 PRO A C 1
ATOM 768 O O . PRO A 1 95 ? -8.957 -14.013 -2.168 1.00 73.62 95 PRO A O 1
ATOM 771 N N . VAL A 1 96 ? -7.499 -15.598 -1.453 1.00 61.09 96 VAL A N 1
ATOM 772 C CA . VAL A 1 96 ? -7.042 -16.093 -2.762 1.00 61.09 96 VAL A CA 1
ATOM 773 C C . VAL A 1 96 ? -8.052 -17.078 -3.328 1.00 61.09 96 VAL A C 1
ATOM 775 O O . VAL A 1 96 ? -8.554 -17.903 -2.531 1.00 61.09 96 VAL A O 1
#

Radius of gyration: 17.45 Å; Cα contacts (8 Å, |Δi|>4): 81; chains: 1; bounding box: 34×27×48 Å

Mean predicted aligned error: 7.41 Å

Secondary structure (DSSP, 8-state):
-TT--S--HHHHHHHHHTT--GGGSEE-SSSS-EEPPPTTPPPHHHHHHHHHHHHH--PSTTSS--GGGGEETTTTEE-S--HHHHHHIIIIIS--

Seque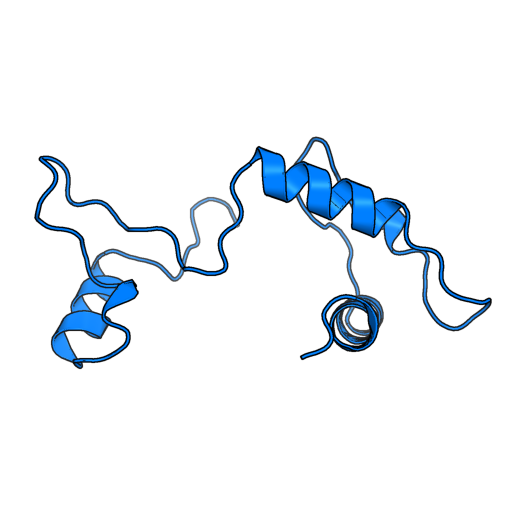nce (96 aa):
IEGKTKDTIKARLDLERMGIRRVLWMNRDSDKARRDLAFFSMKPNDKKEFLKFVSSVKFPDGYASNIARCVNVDGGKFTGLKSHDCHVFMQRLLPV

Solvent-accessible surface area (backbone atoms only — not comparable to full-atom values): 6083 Å² total; per-residue (Å²): 104,92,93,64,68,85,84,40,72,66,53,26,51,49,33,52,76,69,74,44,67,72,82,54,32,70,41,77,88,45,105,56,80,40,77,60,71,58,92,86,61,68,54,76,66,58,42,32,54,51,39,50,53,54,45,67,55,78,70,68,90,87,76,58,78,74,56,35,80,24,52,36,48,92,78,64,42,77,46,89,74,48,74,68,54,52,50,52,42,45,66,71,76,53,63,128